Protein AF-A0A4S4DBT0-F1 (afdb_monomer)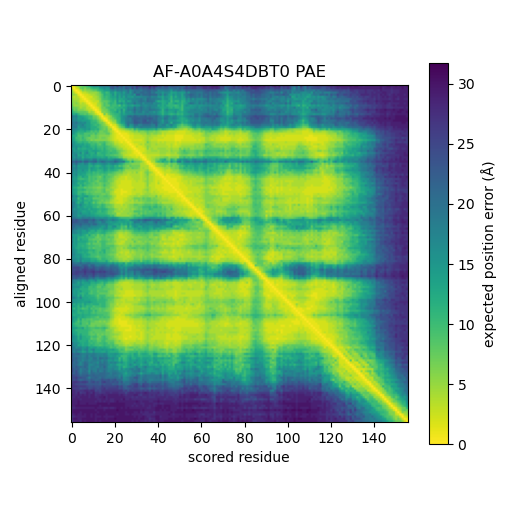

Secondary structure (DSSP, 8-state):
--HHHHHHHHHHS-HHHHTT--EEEEEEPHHHHHHSS-SS--HHHHHHTEESS---HHIIIIISPTT-EE-BSSTT--EEB---TT-TT--EETTEEEEEEEEEE-SSEEEEEESSPPPTTHHHHHHHHHHHHHHHHHHHHHHHHHTTTTSSSS--

Foldseek 3Di:
DCPVVVVVCCVLDPPVLQPPFAKEAEDEDPVQCVPDPCVPDPSLLRQQRMFRHDDAQCCQLPVDDQQDWTDTSNPPQTKGWNADNPDPQGTDILNWGFDATQPDDPPRYGYTYIHYTHDSCSVVVVVVVVVVVVVVVVVVVVVVVVVVVPPPPPDD

Organism: Camellia sinensis var. sinensis (NCBI:txid542762)

Sequence (156 aa):
MSLILEQTLHTLIPFEVTHNTTITIFCTLDKGFLSSKFPHPPFTILRYHIVLLKLDGEALHSSLLYESKVDTLLPHHPLVITTTPYHSDGASIDGVKVTDCEIYNDGCVIVHGVEDFFDPAFQAFLYLWYDYSVTKNESKSRIGKDSIQSWVGYLG

Solvent-accessible surface area (backbone atoms only — not comparable to full-atom values): 9057 Å² total; per-residue (Å²): 144,56,69,64,60,57,61,47,45,59,74,75,40,66,62,85,54,66,81,82,44,28,32,22,36,53,44,55,39,74,64,18,45,74,71,41,98,46,69,73,70,53,70,66,52,60,32,52,35,27,29,71,44,80,60,50,57,64,37,60,71,72,65,63,56,66,68,38,74,41,60,26,70,30,83,98,44,58,47,38,30,53,35,52,98,83,53,92,84,56,39,25,45,65,82,34,45,48,75,38,71,58,79,38,70,78,84,47,49,29,30,30,32,21,55,42,80,74,57,89,60,49,63,59,52,52,53,52,48,50,54,51,50,50,56,52,50,52,54,50,52,51,58,61,54,61,65,64,70,75,72,80,82,83,87,129

InterPro domains:
  IPR000782 FAS1 domain [SM00554] (24-121)
  IPR052806 Fasciclin-like AGP [PTHR33985] (7-124)

Structure (mmCIF, N/CA/C/O backbone):
data_AF-A0A4S4DBT0-F1
#
_entry.id   AF-A0A4S4DBT0-F1
#
loop_
_atom_site.group_PDB
_atom_site.id
_atom_site.type_symbol
_atom_site.label_atom_id
_atom_site.label_alt_id
_atom_site.label_comp_id
_atom_site.label_asym_id
_atom_site.label_entity_id
_atom_site.label_seq_id
_atom_site.pdbx_PDB_ins_code
_atom_site.Cartn_x
_atom_site.Cartn_y
_atom_site.Cartn_z
_atom_site.occupancy
_atom_site.B_iso_or_equiv
_atom_site.auth_seq_id
_atom_site.auth_comp_id
_atom_site.auth_asym_id
_atom_site.auth_atom_id
_atom_site.pdbx_PDB_model_num
ATOM 1 N N . MET A 1 1 ? -19.987 -5.516 -10.791 1.00 44.62 1 MET A N 1
ATOM 2 C CA . MET A 1 1 ? -18.907 -6.528 -10.810 1.00 44.62 1 MET A CA 1
ATOM 3 C C . MET A 1 1 ? -18.123 -6.494 -9.486 1.00 44.62 1 MET A C 1
ATOM 5 O O . MET A 1 1 ? -16.908 -6.411 -9.524 1.00 44.62 1 MET A O 1
ATOM 9 N N . SER A 1 2 ? -18.787 -6.552 -8.317 1.00 56.53 2 SER A N 1
ATOM 10 C CA . SER A 1 2 ? -18.124 -6.425 -6.995 1.00 56.53 2 SER A CA 1
ATOM 11 C C . SER A 1 2 ? -18.191 -7.680 -6.111 1.00 56.53 2 SER A C 1
ATOM 13 O O . SER A 1 2 ? -17.467 -7.768 -5.129 1.00 56.53 2 SER A O 1
ATOM 15 N N . LEU A 1 3 ? -18.984 -8.694 -6.481 1.00 54.84 3 LEU A N 1
ATOM 16 C CA . LEU A 1 3 ? -19.203 -9.885 -5.643 1.00 54.84 3 LEU A CA 1
ATOM 17 C C . LEU A 1 3 ? -17.927 -10.706 -5.390 1.00 54.84 3 LEU A C 1
ATOM 19 O O . LEU A 1 3 ? -17.795 -11.322 -4.339 1.00 54.84 3 LEU A O 1
ATOM 23 N N . ILE A 1 4 ? -16.976 -10.698 -6.332 1.00 64.44 4 ILE A N 1
ATOM 24 C CA . ILE A 1 4 ? -15.700 -11.409 -6.169 1.00 64.44 4 ILE A CA 1
ATOM 25 C C . IL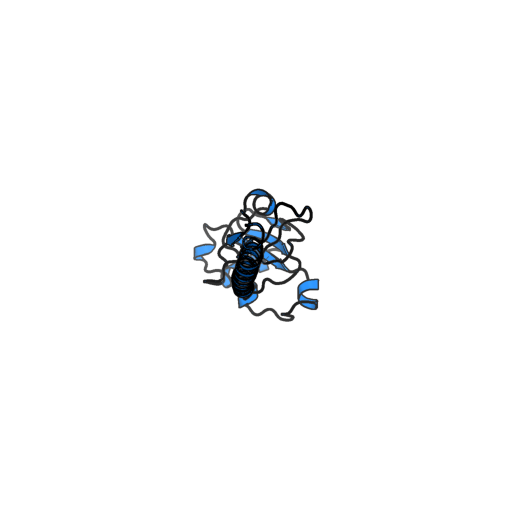E A 1 4 ? -14.820 -10.694 -5.137 1.00 64.44 4 ILE A C 1
ATOM 27 O O . ILE A 1 4 ? -14.241 -11.362 -4.288 1.00 64.44 4 ILE A O 1
ATOM 31 N N . LEU A 1 5 ? -14.746 -9.359 -5.155 1.00 59.38 5 LEU A N 1
ATOM 32 C CA . LEU A 1 5 ? -13.927 -8.602 -4.202 1.00 59.38 5 LEU A CA 1
ATOM 33 C C . LEU A 1 5 ? -14.424 -8.815 -2.765 1.00 59.38 5 LEU A C 1
ATOM 35 O O . LEU A 1 5 ? -13.629 -9.172 -1.902 1.00 59.38 5 LEU A O 1
ATOM 39 N N . GLU A 1 6 ? -15.739 -8.707 -2.555 1.00 60.12 6 GLU A N 1
ATOM 40 C CA . GLU A 1 6 ? -16.415 -8.959 -1.273 1.00 60.12 6 GLU A CA 1
ATOM 41 C C . GLU A 1 6 ? -16.119 -10.360 -0.727 1.00 60.12 6 GLU A C 1
ATOM 43 O O . GLU A 1 6 ? -15.638 -10.540 0.393 1.00 60.12 6 GLU A O 1
ATOM 48 N N . GLN A 1 7 ? -16.345 -11.387 -1.549 1.00 60.84 7 GLN A N 1
ATOM 49 C CA . GLN A 1 7 ? -16.201 -12.772 -1.111 1.00 60.84 7 GLN A CA 1
ATOM 50 C C . GLN A 1 7 ? -14.736 -13.147 -0.839 1.00 60.84 7 GLN A C 1
ATOM 52 O O . GLN A 1 7 ? -14.443 -13.923 0.074 1.00 60.84 7 GLN A O 1
ATOM 57 N N . THR A 1 8 ? -13.806 -12.571 -1.603 1.00 61.97 8 THR A N 1
ATOM 58 C CA . THR A 1 8 ? -12.374 -12.806 -1.399 1.00 61.97 8 THR A CA 1
ATOM 59 C C . THR A 1 8 ? -11.879 -12.048 -0.168 1.00 61.97 8 THR A C 1
ATOM 61 O O . THR A 1 8 ? -11.167 -12.641 0.635 1.00 61.97 8 THR A O 1
ATOM 64 N N . LEU A 1 9 ? -12.320 -10.804 0.064 1.00 64.88 9 LEU A N 1
ATOM 65 C CA . LEU A 1 9 ? -11.959 -10.000 1.242 1.00 64.88 9 LEU A CA 1
ATOM 66 C C . LEU A 1 9 ? -12.201 -10.740 2.562 1.00 64.88 9 LEU A C 1
ATOM 68 O O . LEU A 1 9 ? -11.304 -10.777 3.400 1.00 64.88 9 LEU A O 1
ATOM 72 N N . HIS A 1 10 ? -13.344 -11.414 2.705 1.00 61.19 10 HIS A N 1
ATOM 73 C CA . HIS A 1 10 ? -13.655 -12.232 3.886 1.00 61.19 10 HIS A CA 1
ATOM 74 C C . HIS A 1 10 ? -12.690 -13.406 4.120 1.00 61.19 10 HIS A C 1
ATOM 76 O O . HIS A 1 10 ? -12.564 -13.895 5.240 1.00 61.19 10 HIS A O 1
ATOM 82 N N . THR A 1 11 ? -12.021 -13.880 3.069 1.00 61.03 11 THR A N 1
ATOM 83 C CA . THR A 1 11 ? -11.008 -14.945 3.156 1.00 61.03 11 THR A CA 1
ATOM 84 C C . THR A 1 11 ? -9.612 -14.365 3.414 1.00 61.03 11 THR A C 1
ATOM 86 O O . THR A 1 11 ? -8.754 -15.011 4.017 1.00 61.03 11 THR A O 1
ATOM 89 N N . LEU A 1 12 ? -9.374 -13.140 2.942 1.00 62.16 12 LEU A N 1
ATOM 90 C CA . LEU A 1 12 ? -8.106 -12.425 3.058 1.00 62.16 12 LEU A CA 1
ATOM 91 C C . LEU A 1 12 ? -7.904 -11.812 4.442 1.00 62.16 12 LEU A C 1
ATOM 93 O O . LEU A 1 12 ? -6.789 -11.843 4.968 1.00 62.16 12 LEU A O 1
ATOM 97 N N . ILE A 1 13 ? -8.983 -11.276 5.008 1.00 63.81 13 ILE A N 1
ATOM 98 C CA . ILE A 1 13 ? -9.012 -10.487 6.232 1.00 63.81 13 ILE A CA 1
ATOM 99 C C . ILE A 1 13 ? -9.864 -11.235 7.263 1.00 63.81 13 ILE A C 1
ATOM 101 O O . ILE A 1 13 ? -10.982 -11.639 6.940 1.00 63.81 13 ILE A O 1
ATOM 105 N N . PRO A 1 14 ? -9.381 -11.429 8.505 1.00 60.50 14 PRO A N 1
ATOM 106 C CA . PRO A 1 14 ? -10.203 -11.988 9.572 1.00 60.50 14 PRO A CA 1
ATOM 107 C C . PRO A 1 14 ? -11.498 -11.181 9.722 1.00 60.50 14 PRO A C 1
ATOM 109 O O . PRO A 1 14 ? -11.450 -9.959 9.844 1.00 60.50 14 PRO A O 1
ATOM 112 N N . PHE A 1 15 ? -12.642 -11.870 9.725 1.00 51.41 15 PHE A N 1
ATOM 113 C CA . PHE A 1 15 ? -13.989 -11.287 9.795 1.00 51.41 15 PHE A CA 1
ATOM 114 C C . PHE A 1 15 ? -14.099 -10.183 10.867 1.00 51.41 15 PHE A C 1
ATOM 116 O O . PHE A 1 15 ? -14.593 -9.105 10.560 1.00 51.41 15 PHE A O 1
ATOM 123 N N . GLU A 1 16 ? -13.496 -10.368 12.049 1.00 52.75 16 GLU A N 1
ATOM 124 C CA . GLU A 1 16 ? -13.463 -9.374 13.141 1.00 52.75 16 GLU A CA 1
ATOM 125 C C . GLU A 1 16 ? -12.972 -7.971 12.743 1.00 52.75 16 GLU A C 1
ATOM 127 O O . GLU A 1 16 ? -13.429 -6.985 13.316 1.00 52.75 16 GLU A O 1
ATOM 132 N N . VAL A 1 17 ? -12.082 -7.860 11.754 1.00 55.47 17 VAL A N 1
ATOM 133 C CA . VAL A 1 17 ? -11.547 -6.576 11.277 1.00 55.47 17 VAL A CA 1
ATOM 134 C C . VAL A 1 17 ? -12.550 -5.863 10.355 1.00 55.47 17 VAL A C 1
ATOM 136 O O . VAL A 1 17 ? -12.565 -4.643 10.267 1.00 55.47 17 VAL A O 1
ATOM 139 N N . THR A 1 18 ? -13.446 -6.595 9.691 1.00 54.28 18 THR A N 1
ATOM 140 C CA . THR A 1 18 ? -14.303 -6.046 8.621 1.00 54.28 18 THR A CA 1
ATOM 141 C C . THR A 1 18 ? -15.528 -5.264 9.106 1.00 54.28 18 THR A C 1
ATOM 143 O O . THR A 1 18 ? -16.120 -4.525 8.328 1.00 54.28 18 THR A O 1
ATOM 146 N N . HIS A 1 19 ? -15.931 -5.389 10.374 1.00 56.19 19 HIS A N 1
ATOM 147 C CA . HIS A 1 19 ? -17.197 -4.796 10.843 1.00 56.19 19 HIS A CA 1
ATOM 148 C C . HIS A 1 19 ? -17.080 -3.332 11.258 1.00 56.19 19 HIS A C 1
ATOM 150 O O . HIS A 1 19 ? -18.064 -2.597 11.192 1.00 56.19 19 HIS A O 1
ATOM 156 N N . ASN A 1 20 ? -15.887 -2.915 11.691 1.00 64.50 20 ASN A N 1
ATOM 157 C CA . ASN A 1 20 ? -15.678 -1.619 12.340 1.00 64.50 20 ASN A CA 1
ATOM 158 C C . ASN A 1 20 ? -14.449 -0.869 11.801 1.00 64.50 20 ASN A C 1
ATOM 160 O O . ASN A 1 20 ? -14.181 0.248 12.244 1.00 64.50 20 ASN A O 1
ATOM 164 N N . THR A 1 21 ? -13.674 -1.474 10.898 1.00 74.69 21 THR A N 1
ATOM 165 C CA . THR A 1 21 ? -12.409 -0.915 10.416 1.00 74.69 21 THR A CA 1
ATOM 166 C C . THR A 1 21 ? -12.500 -0.637 8.926 1.00 74.69 21 THR A C 1
ATOM 168 O O . THR A 1 21 ? -12.831 -1.517 8.136 1.00 74.69 21 THR A O 1
ATOM 171 N N . THR A 1 22 ? -12.189 0.599 8.541 1.00 83.25 22 THR A N 1
ATOM 172 C CA . THR A 1 22 ? -12.022 0.963 7.135 1.00 83.25 22 THR A CA 1
ATOM 173 C C . THR A 1 22 ? -10.702 0.403 6.625 1.00 83.25 22 THR A C 1
ATOM 175 O O . THR A 1 22 ? -9.659 0.577 7.260 1.00 83.25 22 THR A O 1
ATOM 178 N N . ILE A 1 23 ? -10.751 -0.249 5.471 1.00 87.19 23 ILE A N 1
ATOM 179 C CA . ILE A 1 23 ? -9.599 -0.873 4.834 1.00 87.19 23 ILE A CA 1
ATOM 180 C C . ILE A 1 23 ? -9.220 -0.060 3.603 1.00 87.19 23 ILE A C 1
ATOM 182 O O . ILE A 1 23 ? -10.074 0.301 2.796 1.00 87.19 23 ILE A O 1
ATOM 186 N N . THR A 1 24 ? -7.926 0.180 3.436 1.00 89.56 24 THR A N 1
ATOM 187 C CA . THR A 1 24 ? -7.362 0.764 2.223 1.00 89.56 24 THR A CA 1
ATOM 188 C C . THR A 1 24 ? -6.533 -0.285 1.490 1.00 89.56 24 THR A C 1
ATOM 190 O O . THR A 1 24 ? -5.670 -0.927 2.085 1.00 89.56 24 THR A O 1
ATOM 193 N N . ILE A 1 25 ? -6.78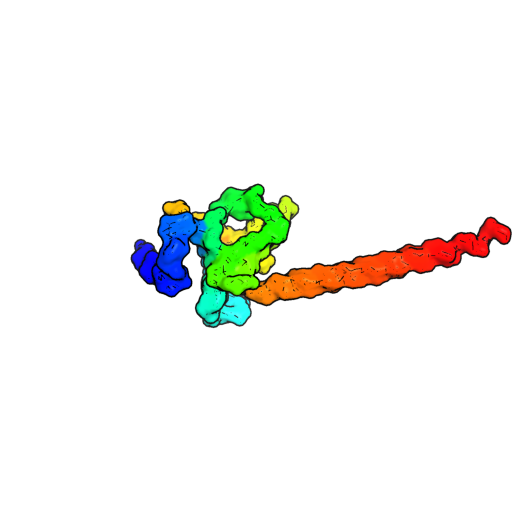2 -0.463 0.197 1.00 91.38 25 ILE A N 1
ATOM 194 C CA . ILE A 1 25 ? -6.087 -1.411 -0.672 1.00 91.38 25 ILE A CA 1
ATOM 195 C C . ILE A 1 25 ? -5.287 -0.627 -1.708 1.00 91.38 25 ILE A C 1
ATOM 197 O O . ILE A 1 25 ? -5.836 0.200 -2.435 1.00 91.38 25 ILE A O 1
ATOM 201 N N . PHE A 1 26 ? -3.995 -0.918 -1.809 1.00 90.88 26 PHE A N 1
ATOM 202 C CA . PHE A 1 26 ? -3.131 -0.365 -2.846 1.00 90.88 26 PHE A CA 1
ATOM 203 C C . PHE A 1 26 ? -2.986 -1.365 -3.991 1.00 90.88 26 PHE A C 1
ATOM 205 O O . PHE A 1 26 ? -2.277 -2.364 -3.882 1.00 90.88 26 PHE A O 1
ATOM 212 N N . CYS A 1 27 ? -3.671 -1.101 -5.095 1.00 90.44 27 CYS A N 1
ATOM 213 C CA . CYS A 1 27 ? -3.660 -1.936 -6.284 1.00 90.44 27 CYS A CA 1
ATOM 214 C C . CYS A 1 27 ? -2.523 -1.537 -7.216 1.00 90.44 27 CYS A C 1
ATOM 216 O O . CYS A 1 27 ? -2.468 -0.415 -7.717 1.00 90.44 27 CYS A O 1
ATOM 218 N N . THR A 1 28 ? -1.633 -2.482 -7.484 1.00 88.81 28 THR A N 1
ATOM 219 C CA . THR A 1 28 ? -0.558 -2.298 -8.452 1.00 88.81 28 THR A CA 1
ATOM 220 C C . THR A 1 28 ? -1.114 -2.229 -9.869 1.00 88.81 28 THR A C 1
ATOM 222 O O . THR A 1 28 ? -1.975 -3.029 -10.237 1.00 88.81 28 THR A O 1
ATOM 225 N N . LEU A 1 29 ? -0.601 -1.311 -10.688 1.00 85.81 29 LEU A N 1
ATOM 226 C CA . LEU A 1 29 ? -0.907 -1.285 -12.118 1.00 85.81 29 LEU A CA 1
ATOM 227 C C . LEU A 1 29 ? -0.401 -2.556 -12.816 1.00 85.81 29 LEU A C 1
ATOM 229 O O . LEU A 1 29 ? 0.639 -3.103 -12.450 1.00 85.81 29 LEU A O 1
ATOM 233 N N . ASP A 1 30 ? -1.070 -2.966 -13.896 1.00 81.75 30 ASP A N 1
ATOM 234 C CA . ASP A 1 30 ? -0.704 -4.155 -14.684 1.00 81.75 30 ASP A CA 1
ATOM 235 C C . ASP A 1 30 ? 0.764 -4.135 -15.139 1.00 81.75 30 ASP A C 1
ATOM 237 O O . ASP A 1 30 ? 1.437 -5.166 -15.156 1.00 81.75 30 ASP A O 1
ATOM 241 N N . LYS A 1 31 ? 1.298 -2.943 -15.447 1.00 80.75 31 LYS A N 1
ATOM 242 C CA . LYS A 1 31 ? 2.718 -2.763 -15.784 1.00 80.75 31 LYS A CA 1
ATOM 243 C C . LYS A 1 31 ? 3.651 -3.222 -14.658 1.00 80.75 31 LYS A C 1
ATOM 245 O O . LYS A 1 31 ? 4.682 -3.809 -14.960 1.00 80.75 31 LYS A O 1
ATOM 250 N N . GLY A 1 32 ? 3.264 -3.034 -13.396 1.00 74.62 32 GLY A N 1
ATOM 251 C CA . GLY A 1 32 ? 4.014 -3.492 -12.230 1.00 74.62 32 GLY A CA 1
ATOM 252 C C . GLY A 1 32 ? 4.105 -5.015 -12.186 1.00 74.62 32 GLY A C 1
ATOM 253 O O . GLY A 1 32 ? 5.164 -5.562 -11.922 1.00 74.62 32 GLY A O 1
ATOM 254 N N . PHE A 1 33 ? 3.072 -5.757 -12.583 1.00 79.88 33 PHE A N 1
ATOM 255 C CA . PHE A 1 33 ? 3.191 -7.220 -12.697 1.00 79.88 33 PHE A CA 1
ATOM 256 C C . PHE A 1 33 ? 4.200 -7.656 -13.772 1.00 79.88 33 PHE A C 1
ATOM 258 O O . PHE A 1 33 ? 4.814 -8.714 -13.646 1.00 79.88 33 PHE A O 1
ATOM 265 N N . LEU A 1 34 ? 4.400 -6.839 -14.810 1.00 77.81 34 LEU A N 1
ATOM 266 C CA . LEU A 1 34 ? 5.322 -7.125 -15.912 1.00 77.81 34 LEU A CA 1
ATOM 267 C C . LEU A 1 34 ? 6.764 -6.683 -15.627 1.00 77.81 34 LEU A C 1
ATOM 269 O O . LEU A 1 34 ? 7.699 -7.328 -16.101 1.00 77.81 34 LEU A O 1
ATOM 273 N N . SER A 1 35 ? 6.952 -5.584 -14.892 1.00 68.69 35 SER A N 1
ATOM 274 C CA . SER A 1 35 ? 8.267 -5.000 -14.602 1.00 68.69 35 SER A CA 1
ATOM 275 C C . SER A 1 35 ? 8.781 -5.281 -13.193 1.00 68.69 35 SER A C 1
ATOM 277 O O . SER A 1 35 ? 9.953 -5.018 -12.923 1.00 68.69 35 SER A O 1
ATOM 279 N N . SER A 1 36 ? 7.932 -5.773 -12.288 1.00 65.88 36 SER A N 1
ATOM 280 C CA . SER A 1 36 ? 8.311 -5.911 -10.886 1.00 65.88 36 SER A CA 1
ATOM 281 C C . SER A 1 36 ? 9.256 -7.074 -10.640 1.00 65.88 36 SER A C 1
ATOM 283 O O . SER A 1 36 ? 9.352 -8.067 -11.365 1.00 65.88 36 SER A O 1
ATOM 285 N N . LYS A 1 37 ? 9.880 -6.969 -9.474 1.00 68.50 37 LYS A N 1
ATOM 286 C CA . LYS A 1 37 ? 10.617 -8.027 -8.792 1.00 68.50 37 LYS A CA 1
ATOM 287 C C . LYS A 1 37 ? 9.760 -9.279 -8.521 1.00 68.50 37 LYS A C 1
ATOM 289 O O . LYS A 1 37 ? 10.327 -10.337 -8.249 1.00 68.50 37 LYS A O 1
ATOM 294 N N . PHE A 1 38 ? 8.425 -9.178 -8.597 1.00 70.00 38 PHE A N 1
ATOM 295 C CA . PHE A 1 38 ? 7.471 -10.240 -8.269 1.00 70.00 38 PHE A CA 1
ATOM 296 C C . PHE A 1 38 ? 6.459 -10.495 -9.409 1.00 70.00 38 PHE A C 1
ATOM 298 O O . PHE A 1 38 ? 5.289 -10.140 -9.281 1.00 70.00 38 PHE A O 1
ATOM 305 N N . PRO A 1 39 ? 6.851 -11.198 -10.492 1.00 70.44 39 PRO A N 1
ATOM 306 C CA . PRO A 1 39 ? 5.940 -11.540 -11.596 1.00 70.44 39 PRO A CA 1
ATOM 307 C C . PRO A 1 39 ? 4.707 -12.340 -11.143 1.00 70.44 39 PRO A C 1
ATOM 309 O O . PRO A 1 39 ? 3.634 -12.256 -11.732 1.00 70.44 39 PRO A O 1
ATOM 312 N N . HIS A 1 40 ? 4.870 -13.118 -10.069 1.00 77.81 40 HIS A N 1
ATOM 313 C CA . HIS A 1 40 ? 3.801 -13.832 -9.381 1.00 77.81 40 HIS A CA 1
ATOM 314 C C . HIS A 1 40 ? 3.866 -13.464 -7.894 1.00 77.81 40 HIS A C 1
ATOM 316 O O . HIS A 1 40 ? 4.611 -14.109 -7.146 1.00 77.81 40 HIS A O 1
ATOM 322 N N . PRO A 1 41 ? 3.162 -12.406 -7.454 1.00 77.25 41 PRO A N 1
ATOM 323 C CA . PRO A 1 41 ? 3.267 -11.942 -6.081 1.00 77.25 41 PRO A CA 1
ATOM 324 C C . PRO A 1 41 ? 2.742 -13.025 -5.131 1.00 77.25 41 PRO A C 1
ATOM 326 O O . PRO A 1 41 ? 1.605 -13.486 -5.283 1.00 77.25 41 PRO A O 1
ATOM 329 N N . PRO A 1 42 ? 3.546 -13.467 -4.147 1.00 83.44 42 PRO A N 1
ATOM 330 C CA . PRO A 1 42 ? 3.055 -14.375 -3.134 1.00 83.44 42 PRO A CA 1
ATOM 331 C C . PRO A 1 42 ? 2.014 -13.659 -2.279 1.00 83.44 42 PRO A C 1
ATOM 333 O O . PRO A 1 42 ? 1.959 -12.432 -2.182 1.00 83.44 42 PRO A O 1
ATOM 336 N N . PHE A 1 43 ? 1.214 -14.457 -1.587 1.00 82.50 43 PHE A N 1
ATOM 337 C CA . PHE A 1 43 ? 0.113 -13.953 -0.785 1.00 82.50 43 PHE A CA 1
ATOM 338 C C . PHE A 1 43 ? 0.525 -12.934 0.295 1.00 82.50 43 PHE A C 1
ATOM 340 O O . PHE A 1 43 ? -0.236 -12.035 0.644 1.00 82.50 43 PHE A O 1
ATOM 347 N N . THR A 1 44 ? 1.753 -13.044 0.797 1.00 84.12 44 THR A N 1
ATOM 348 C CA . THR A 1 44 ? 2.345 -12.113 1.763 1.00 84.12 44 THR A CA 1
ATOM 349 C C . THR A 1 44 ? 2.503 -10.699 1.214 1.00 84.12 44 THR A C 1
ATOM 351 O O . THR A 1 44 ? 2.238 -9.750 1.944 1.00 84.12 44 THR A O 1
ATOM 354 N N . ILE A 1 45 ? 2.873 -10.553 -0.063 1.00 85.88 45 ILE A N 1
ATOM 355 C CA . ILE A 1 45 ? 2.975 -9.245 -0.721 1.00 85.88 45 ILE A CA 1
ATOM 356 C C . ILE A 1 45 ? 1.581 -8.636 -0.862 1.00 85.88 45 ILE A C 1
ATOM 358 O O . ILE A 1 45 ? 1.382 -7.484 -0.504 1.00 85.88 45 ILE A O 1
ATOM 362 N N . LEU A 1 46 ? 0.576 -9.423 -1.256 1.00 86.19 46 LEU A N 1
ATOM 363 C CA . LEU A 1 46 ? -0.802 -8.926 -1.343 1.00 86.19 46 LEU A CA 1
ATOM 364 C C . LEU A 1 46 ? -1.334 -8.431 0.010 1.00 86.19 46 LEU A C 1
ATOM 366 O O . LEU A 1 46 ? -1.989 -7.398 0.067 1.00 86.19 46 LEU A O 1
ATOM 370 N N . ARG A 1 47 ? -1.014 -9.121 1.113 1.00 86.88 47 ARG A N 1
ATOM 371 C CA . ARG A 1 47 ? -1.363 -8.654 2.467 1.00 86.88 47 ARG A CA 1
ATOM 372 C C . ARG A 1 47 ? -0.656 -7.354 2.844 1.00 86.88 47 ARG A C 1
ATOM 374 O O . ARG A 1 47 ? -1.241 -6.537 3.543 1.00 86.88 47 ARG A O 1
ATOM 381 N N . TYR A 1 48 ? 0.571 -7.155 2.375 1.00 88.25 48 TYR A N 1
ATOM 382 C CA . TYR A 1 48 ? 1.330 -5.932 2.630 1.00 88.25 48 TYR A CA 1
ATOM 383 C C . TYR A 1 48 ? 0.734 -4.704 1.922 1.00 88.25 48 TYR A C 1
ATOM 385 O O . TYR A 1 48 ? 0.851 -3.589 2.409 1.00 88.25 48 TYR A O 1
ATOM 393 N N . HIS A 1 49 ? 0.012 -4.913 0.821 1.00 89.25 49 HIS A N 1
ATOM 394 C CA . HIS A 1 49 ? -0.725 -3.864 0.112 1.00 89.25 49 HIS A CA 1
ATOM 395 C C . HIS A 1 49 ? -2.059 -3.472 0.769 1.00 89.25 49 HIS A C 1
ATOM 397 O O . HIS A 1 49 ? -2.733 -2.558 0.289 1.00 89.25 49 HIS A O 1
ATOM 403 N N . ILE A 1 50 ? -2.465 -4.159 1.840 1.00 89.00 50 ILE A N 1
ATOM 404 C CA . ILE A 1 50 ? -3.725 -3.912 2.542 1.00 89.00 50 ILE A CA 1
ATOM 405 C C . ILE A 1 50 ? -3.427 -3.223 3.869 1.00 89.00 50 ILE A C 1
ATOM 407 O O . ILE A 1 50 ? -2.715 -3.755 4.720 1.00 89.00 50 ILE A O 1
ATOM 411 N N . VAL A 1 51 ? -4.030 -2.058 4.056 1.00 88.19 51 VAL A N 1
ATOM 412 C CA . VAL A 1 51 ? -3.878 -1.189 5.218 1.00 88.19 51 VAL A CA 1
ATOM 413 C C . VAL A 1 51 ? -5.183 -1.118 5.997 1.00 88.19 51 VAL A C 1
ATOM 415 O O . VAL A 1 51 ? -6.251 -0.922 5.424 1.00 88.19 51 VAL A O 1
ATOM 418 N N . LEU A 1 52 ? -5.096 -1.232 7.322 1.00 83.88 52 LEU A N 1
ATOM 419 C CA . LEU A 1 52 ? -6.250 -1.194 8.232 1.00 83.88 52 LEU A CA 1
ATOM 420 C C . LEU A 1 52 ? -6.527 0.222 8.757 1.00 83.88 52 LEU A C 1
ATOM 422 O O . LEU A 1 52 ? -6.796 0.432 9.938 1.00 83.88 52 LEU A O 1
ATOM 426 N N . LEU A 1 53 ? -6.407 1.207 7.872 1.00 83.44 53 LEU A N 1
ATOM 427 C CA . LEU A 1 53 ? -6.607 2.619 8.161 1.00 83.44 53 LEU A CA 1
ATOM 428 C C . LEU A 1 53 ? -7.381 3.254 7.010 1.00 83.44 53 LEU A C 1
ATOM 430 O O . LEU A 1 53 ? -7.131 2.947 5.842 1.00 83.44 53 LEU A O 1
ATOM 434 N N . LYS A 1 54 ? -8.282 4.182 7.339 1.00 85.50 54 LYS A N 1
ATOM 435 C CA . LYS A 1 54 ? -8.926 5.035 6.345 1.00 85.50 54 LYS A CA 1
ATOM 436 C C . LYS A 1 54 ? -7.899 6.018 5.783 1.00 85.50 54 LYS A C 1
ATOM 438 O O . LYS A 1 54 ? -7.509 6.959 6.469 1.00 85.50 54 LYS A O 1
ATOM 443 N N . LEU A 1 55 ? -7.494 5.796 4.540 1.00 82.56 55 LEU A N 1
ATOM 444 C CA . LEU A 1 55 ? -6.668 6.718 3.775 1.00 82.56 55 LEU A CA 1
ATOM 445 C C . LEU A 1 55 ? -7.486 7.158 2.568 1.00 82.56 55 LEU A C 1
ATOM 447 O O . LEU A 1 55 ? -7.550 6.442 1.578 1.00 82.56 55 LEU A O 1
ATOM 451 N N . ASP A 1 56 ? -8.159 8.298 2.669 1.00 82.56 56 ASP A N 1
ATOM 452 C CA . ASP A 1 56 ? -8.735 8.973 1.504 1.00 82.56 56 ASP A CA 1
ATOM 453 C C . ASP A 1 56 ? -7.655 9.796 0.779 1.00 82.56 56 ASP A C 1
ATOM 455 O O . ASP A 1 56 ? -6.522 9.938 1.253 1.00 82.56 56 ASP A O 1
ATOM 459 N N . GLY A 1 57 ? -7.970 10.294 -0.415 1.00 77.38 57 GLY A N 1
ATOM 460 C CA . GLY A 1 57 ? -7.044 11.086 -1.219 1.00 77.38 57 GLY A CA 1
ATOM 461 C C . GLY A 1 57 ? -6.566 12.323 -0.460 1.00 77.38 57 GLY A C 1
ATOM 462 O O . GLY A 1 57 ? -5.373 12.624 -0.453 1.00 77.38 57 GLY A O 1
ATOM 463 N N . GLU A 1 58 ? -7.462 12.999 0.263 1.00 77.62 58 GLU A N 1
ATOM 464 C CA . GLU A 1 58 ? -7.084 14.127 1.119 1.00 77.62 58 GLU A CA 1
ATOM 465 C C . GLU A 1 58 ? -6.117 13.709 2.235 1.00 77.62 58 GLU A C 1
ATOM 467 O O . GLU A 1 58 ? -5.118 14.401 2.457 1.00 77.62 58 GLU A O 1
ATOM 472 N N . ALA A 1 59 ? -6.340 12.565 2.896 1.00 76.88 59 ALA A N 1
ATOM 473 C CA . ALA A 1 59 ? -5.426 12.050 3.910 1.00 76.88 59 ALA A CA 1
ATOM 474 C C . ALA A 1 59 ? -4.044 11.718 3.339 1.00 76.88 59 ALA A C 1
ATOM 476 O O . ALA A 1 59 ? -3.039 12.096 3.948 1.00 76.88 59 ALA A O 1
ATOM 477 N N . LEU A 1 60 ? -3.987 11.082 2.164 1.00 74.88 60 LEU A N 1
ATOM 478 C CA . LEU A 1 60 ? -2.735 10.767 1.467 1.00 74.88 60 LEU A CA 1
ATOM 479 C C . LEU A 1 60 ? -1.930 12.021 1.111 1.00 74.88 60 LEU A C 1
ATOM 481 O O . LEU A 1 60 ? -0.704 12.004 1.195 1.00 74.88 60 LEU A O 1
ATOM 485 N N . HIS A 1 61 ? -2.608 13.101 0.721 1.00 70.19 61 HIS A N 1
ATOM 486 C CA . HIS A 1 61 ? -1.949 14.330 0.283 1.00 70.19 61 HIS A CA 1
ATOM 487 C C . HIS A 1 61 ? -1.635 15.311 1.416 1.00 70.19 61 HIS A C 1
ATOM 489 O O . HIS A 1 61 ? -0.640 16.029 1.331 1.00 70.19 61 HIS A O 1
ATOM 495 N N . SER A 1 62 ? -2.478 15.381 2.449 1.00 64.69 62 SER A N 1
ATOM 496 C CA . SER A 1 62 ? -2.462 16.498 3.407 1.00 64.69 62 SER A CA 1
ATOM 497 C C . SER A 1 62 ? -2.370 16.078 4.870 1.00 64.69 62 SER A C 1
ATOM 499 O O . SER A 1 62 ? -1.992 16.899 5.703 1.00 64.69 62 SER A O 1
ATOM 501 N N . SER A 1 63 ? -2.740 14.840 5.214 1.00 58.12 63 SER A N 1
ATOM 502 C CA . SER A 1 63 ? -2.919 14.447 6.618 1.00 58.12 63 SER A CA 1
ATOM 503 C C . SER A 1 63 ? -1.806 13.551 7.157 1.00 58.12 63 SER A C 1
ATOM 505 O O . SER A 1 63 ? -1.554 13.561 8.363 1.00 58.12 63 SER A O 1
ATOM 507 N N . LEU A 1 64 ? -1.091 12.810 6.302 1.00 63.47 64 LEU A N 1
ATOM 508 C CA . LEU A 1 64 ? 0.007 11.970 6.774 1.00 63.47 64 LEU A CA 1
ATOM 509 C C . LEU A 1 64 ? 1.333 12.728 6.811 1.00 63.47 64 LEU A C 1
ATOM 511 O O . LEU A 1 64 ? 1.846 13.214 5.806 1.00 63.47 64 LEU A O 1
ATOM 515 N N . LEU A 1 65 ? 1.901 12.785 8.016 1.00 64.50 65 LEU A N 1
ATOM 516 C CA . LEU A 1 65 ? 3.260 13.251 8.246 1.00 64.50 65 LEU A CA 1
ATOM 517 C C . LEU A 1 65 ? 4.242 12.364 7.469 1.00 64.50 65 LEU A C 1
ATOM 519 O O . LEU A 1 65 ? 4.125 11.136 7.467 1.00 64.50 65 LEU A O 1
ATOM 523 N N . TYR A 1 66 ? 5.227 12.997 6.837 1.00 68.25 66 TYR A N 1
ATOM 524 C CA . TYR A 1 66 ? 6.380 12.314 6.254 1.00 68.25 66 TYR A CA 1
ATOM 525 C C . TYR A 1 66 ? 7.014 11.370 7.294 1.00 68.25 66 TYR A C 1
ATOM 527 O O . TYR A 1 66 ? 7.157 11.747 8.457 1.00 68.25 66 TYR A O 1
ATOM 535 N N . GLU A 1 67 ? 7.345 10.143 6.879 1.00 68.38 67 GLU A N 1
ATOM 536 C CA . GLU A 1 67 ? 7.830 9.025 7.712 1.00 68.38 67 GLU A CA 1
ATOM 537 C C . GLU A 1 67 ? 6.816 8.435 8.709 1.00 68.38 67 GLU A C 1
ATOM 539 O O . GLU A 1 67 ? 7.178 7.609 9.555 1.00 68.38 67 GLU A O 1
ATOM 544 N N . SER A 1 68 ? 5.530 8.783 8.595 1.00 77.38 68 SER A N 1
ATOM 545 C CA . SER A 1 68 ? 4.483 8.101 9.358 1.00 77.38 68 SER A CA 1
ATOM 546 C C . SER A 1 68 ? 4.412 6.617 8.990 1.00 77.38 68 SER A C 1
ATOM 548 O O . SER A 1 68 ? 4.558 6.242 7.824 1.00 77.38 68 SER A O 1
ATOM 550 N N . LYS A 1 69 ? 4.182 5.772 9.998 1.00 82.31 69 LYS A N 1
ATOM 551 C CA . LYS A 1 69 ? 4.047 4.321 9.852 1.00 82.31 69 LYS A CA 1
ATOM 552 C C . LYS A 1 69 ? 2.579 3.944 9.896 1.00 82.31 69 LYS A C 1
ATOM 554 O O . LYS A 1 69 ? 1.871 4.346 10.817 1.00 82.31 69 LYS A O 1
ATOM 559 N N . VAL A 1 70 ? 2.150 3.151 8.925 1.00 82.38 70 VAL A N 1
ATOM 560 C CA . VAL A 1 70 ? 0.779 2.665 8.832 1.00 82.38 70 VAL A CA 1
ATOM 561 C C . VAL A 1 70 ? 0.779 1.148 8.880 1.00 82.38 70 VAL A C 1
ATOM 563 O O . VAL A 1 70 ? 1.456 0.492 8.088 1.00 82.38 70 VAL A O 1
ATOM 566 N N . ASP A 1 71 ? 0.024 0.594 9.822 1.00 83.94 71 ASP A N 1
ATOM 567 C CA . ASP A 1 71 ? -0.062 -0.849 9.995 1.00 83.94 71 ASP A CA 1
ATOM 568 C C . ASP A 1 71 ? -0.773 -1.504 8.807 1.00 83.94 71 ASP A C 1
ATOM 570 O O . ASP A 1 71 ? -1.819 -1.049 8.328 1.00 83.94 71 ASP A O 1
ATOM 574 N N . THR A 1 72 ? -0.182 -2.599 8.337 1.00 85.69 72 THR A N 1
ATOM 575 C CA . THR A 1 72 ? -0.728 -3.407 7.247 1.00 85.69 72 THR A CA 1
ATOM 576 C C . THR A 1 72 ? -1.323 -4.697 7.788 1.00 85.69 72 THR A C 1
ATOM 578 O O . THR A 1 72 ? -1.157 -5.059 8.955 1.00 85.69 72 THR A O 1
ATOM 581 N N . LEU A 1 73 ? -1.991 -5.444 6.916 1.00 82.94 73 LEU A N 1
ATOM 582 C CA . LEU A 1 73 ? -2.467 -6.787 7.222 1.00 82.94 73 LEU A CA 1
ATOM 583 C C . LEU A 1 73 ? -1.317 -7.804 7.383 1.00 82.94 73 LEU A C 1
ATOM 585 O O . LEU A 1 73 ? -1.549 -8.941 7.800 1.00 82.94 73 LEU A O 1
ATOM 589 N N . LEU A 1 74 ? -0.078 -7.426 7.048 1.00 81.38 74 LEU A N 1
ATOM 590 C CA . LEU A 1 74 ? 1.118 -8.210 7.319 1.00 81.38 74 LEU A CA 1
ATOM 591 C C . LEU A 1 74 ? 1.703 -7.799 8.691 1.00 81.38 74 LEU A C 1
ATOM 593 O O . LEU A 1 74 ? 2.255 -6.705 8.824 1.00 81.38 74 LEU A O 1
ATOM 597 N N . PRO A 1 75 ? 1.626 -8.661 9.727 1.00 77.75 75 PRO A N 1
ATOM 598 C CA . PRO A 1 75 ? 2.055 -8.293 11.075 1.00 77.75 75 PRO A CA 1
ATOM 599 C C . PRO A 1 75 ? 3.530 -7.889 11.126 1.00 77.75 75 PRO A C 1
ATOM 601 O O . PRO A 1 75 ? 4.369 -8.579 10.553 1.00 77.75 75 PRO A O 1
ATOM 604 N N . HIS A 1 76 ? 3.848 -6.834 11.882 1.00 79.38 76 HIS A N 1
ATOM 605 C CA . HIS A 1 76 ? 5.207 -6.289 12.068 1.00 79.38 76 HIS A CA 1
ATOM 606 C C . HIS A 1 76 ? 5.854 -5.680 10.817 1.00 79.38 76 HIS A C 1
ATOM 608 O O . HIS A 1 76 ? 7.033 -5.333 10.851 1.00 79.38 76 HIS A O 1
ATOM 614 N N . HIS A 1 77 ? 5.087 -5.503 9.744 1.00 82.44 77 HIS A N 1
ATOM 615 C CA . HIS A 1 77 ? 5.531 -4.829 8.535 1.00 82.44 77 HIS A CA 1
ATOM 616 C C . HIS A 1 77 ? 4.602 -3.637 8.272 1.00 82.4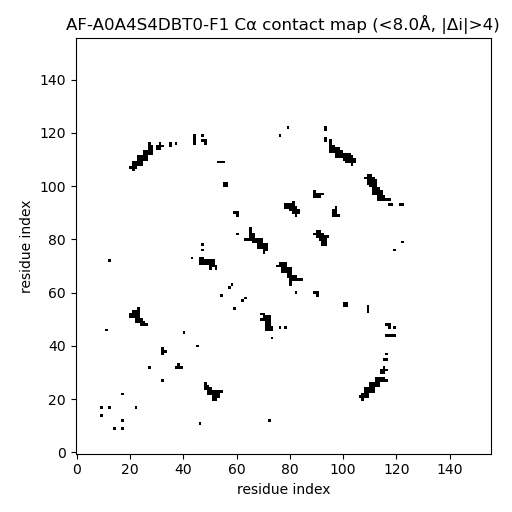4 77 HIS A C 1
ATOM 618 O O . HIS A 1 77 ? 3.608 -3.781 7.560 1.00 82.44 77 HIS A O 1
ATOM 624 N N . PRO A 1 78 ? 4.861 -2.467 8.883 1.00 84.69 78 PRO A N 1
ATOM 625 C CA . PRO A 1 78 ? 4.142 -1.248 8.542 1.00 84.69 78 PRO A CA 1
ATOM 626 C C . PRO A 1 78 ? 4.639 -0.679 7.203 1.00 84.69 78 PRO A C 1
ATOM 628 O O . PRO A 1 78 ? 5.813 -0.836 6.857 1.00 84.69 78 PRO A O 1
ATOM 631 N N . LEU A 1 79 ? 3.761 0.011 6.476 1.00 84.75 79 LEU A N 1
ATOM 632 C CA . LEU A 1 79 ? 4.141 0.872 5.352 1.00 84.75 79 LEU A CA 1
ATOM 633 C C . LEU A 1 79 ? 4.605 2.225 5.888 1.00 84.75 79 LEU A C 1
ATOM 635 O O . LEU A 1 79 ? 4.061 2.740 6.868 1.00 84.75 79 LEU A O 1
ATOM 639 N N . VAL A 1 80 ? 5.602 2.813 5.243 1.00 82.69 80 VAL A N 1
ATOM 640 C CA . VAL A 1 80 ? 6.158 4.120 5.575 1.00 82.69 80 VAL A CA 1
ATOM 641 C C . VAL A 1 80 ? 5.717 5.129 4.528 1.00 82.69 80 VAL A C 1
ATOM 643 O O . VAL A 1 80 ? 5.928 4.967 3.328 1.00 82.69 80 VAL A O 1
ATOM 646 N N . ILE A 1 81 ? 5.132 6.230 4.979 1.00 81.81 81 ILE A N 1
ATOM 647 C CA . ILE A 1 81 ? 4.790 7.327 4.082 1.00 81.81 81 ILE A CA 1
ATOM 648 C C . ILE A 1 81 ? 6.061 8.073 3.703 1.00 81.81 81 ILE A C 1
ATOM 650 O O . ILE A 1 81 ? 6.705 8.702 4.540 1.00 81.81 81 ILE A O 1
ATOM 654 N N . THR A 1 82 ? 6.408 8.037 2.422 1.00 74.81 82 THR A N 1
ATOM 655 C CA . THR A 1 82 ? 7.591 8.713 1.871 1.00 74.81 82 THR A CA 1
ATOM 656 C C . THR A 1 82 ? 7.234 9.986 1.113 1.00 74.81 82 THR A C 1
ATOM 658 O O . THR A 1 82 ? 8.076 10.545 0.408 1.00 74.81 82 THR A O 1
ATOM 661 N N . THR A 1 83 ? 5.988 10.449 1.241 1.00 71.94 83 THR A N 1
ATOM 662 C CA . THR A 1 83 ? 5.480 11.632 0.544 1.00 71.94 83 THR A CA 1
ATOM 663 C C . THR A 1 83 ? 6.277 12.853 0.977 1.00 71.94 83 THR A C 1
ATOM 665 O O . THR A 1 83 ? 6.166 13.317 2.111 1.00 71.94 83 THR A O 1
ATOM 668 N N . THR A 1 84 ? 7.112 13.372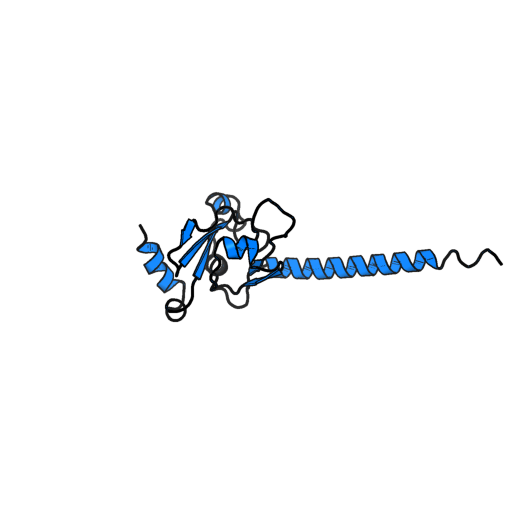 0.081 1.00 59.69 84 THR A N 1
ATOM 669 C CA . THR A 1 84 ? 7.910 14.559 0.380 1.00 59.69 84 THR A CA 1
ATOM 670 C C . THR A 1 84 ? 7.068 15.810 0.120 1.00 59.69 84 THR A C 1
ATOM 672 O O . THR A 1 84 ? 6.545 15.969 -0.983 1.00 59.69 84 THR A O 1
ATOM 675 N N . PRO A 1 85 ? 6.961 16.748 1.080 1.00 51.84 85 PRO A N 1
ATOM 676 C CA . PRO A 1 85 ? 6.129 17.951 0.940 1.00 51.84 85 PRO A CA 1
ATOM 677 C C . PRO A 1 85 ? 6.590 18.920 -0.168 1.00 51.84 85 PRO A C 1
ATOM 679 O O . PRO A 1 85 ? 5.916 19.908 -0.440 1.00 51.84 85 PRO A O 1
ATOM 682 N N . TYR A 1 86 ? 7.731 18.650 -0.811 1.00 47.06 86 TYR A N 1
ATOM 683 C CA . TYR A 1 86 ? 8.315 19.479 -1.869 1.00 47.06 86 TYR A CA 1
ATOM 684 C C . TYR A 1 86 ? 8.188 18.880 -3.276 1.00 47.06 86 TYR A C 1
ATOM 686 O O . TYR A 1 86 ? 8.527 19.559 -4.245 1.00 47.06 86 TYR A O 1
ATOM 694 N N . HIS A 1 87 ? 7.704 17.641 -3.417 1.00 51.84 87 HIS A N 1
ATOM 695 C CA . HIS A 1 87 ? 7.421 17.063 -4.728 1.00 51.84 87 HIS A CA 1
ATOM 696 C C . HIS A 1 87 ? 5.968 17.345 -5.117 1.00 51.84 87 HIS A C 1
ATOM 698 O O . HIS A 1 87 ? 5.033 16.785 -4.557 1.00 51.84 87 HIS A O 1
ATOM 704 N N . SER A 1 88 ? 5.783 18.175 -6.142 1.00 52.88 88 SER A N 1
ATOM 705 C CA . SER A 1 88 ? 4.484 18.455 -6.770 1.00 52.88 88 SER A CA 1
ATOM 706 C C . SER A 1 88 ? 3.876 17.254 -7.511 1.00 52.88 88 SER A C 1
ATOM 708 O O . SER A 1 88 ? 2.806 17.380 -8.095 1.00 52.88 88 SER A O 1
ATOM 710 N N . ASP A 1 89 ? 4.569 16.112 -7.529 1.00 58.72 89 ASP A N 1
ATOM 711 C CA . ASP A 1 89 ? 4.257 14.957 -8.375 1.00 58.72 89 ASP A CA 1
ATOM 712 C C . ASP A 1 89 ? 3.312 13.930 -7.735 1.00 58.72 89 ASP A C 1
ATOM 714 O O . ASP A 1 89 ? 2.989 12.940 -8.392 1.00 58.72 89 ASP A O 1
ATOM 718 N N . GLY A 1 90 ? 2.843 14.151 -6.503 1.00 66.81 90 GLY A N 1
ATOM 719 C CA . GLY A 1 90 ? 1.831 13.315 -5.846 1.00 66.81 90 GLY A CA 1
ATOM 720 C C . GLY A 1 90 ? 2.328 12.566 -4.607 1.00 66.81 90 GLY A C 1
ATOM 721 O O . GLY A 1 90 ? 3.470 12.725 -4.176 1.00 66.81 90 GLY A O 1
ATOM 722 N N . ALA A 1 91 ? 1.439 11.765 -4.014 1.00 79.56 91 ALA A N 1
ATOM 723 C CA . ALA A 1 91 ? 1.739 10.975 -2.823 1.00 79.56 91 ALA A CA 1
ATOM 724 C C . ALA A 1 91 ? 2.647 9.778 -3.159 1.00 79.56 91 ALA A C 1
ATOM 726 O O . ALA A 1 91 ? 2.515 9.145 -4.210 1.00 79.56 91 ALA A O 1
ATOM 727 N N . SER A 1 92 ? 3.565 9.454 -2.251 1.00 83.62 92 SER A N 1
ATOM 728 C CA . SER A 1 92 ? 4.391 8.249 -2.313 1.00 83.62 92 SER A CA 1
ATOM 729 C C . SER A 1 92 ? 4.414 7.513 -0.976 1.00 83.62 92 SER A C 1
ATOM 731 O O . SER A 1 92 ? 4.429 8.116 0.105 1.00 83.62 92 SER A O 1
ATOM 733 N N . ILE A 1 93 ? 4.409 6.189 -1.066 1.00 86.31 93 ILE A N 1
ATOM 734 C CA . ILE A 1 93 ? 4.387 5.256 0.059 1.00 86.31 93 ILE A CA 1
ATOM 735 C C . ILE A 1 93 ? 5.449 4.206 -0.228 1.00 86.31 93 ILE A C 1
ATOM 737 O O . ILE A 1 93 ? 5.492 3.667 -1.329 1.00 86.31 93 ILE A O 1
ATOM 741 N N . ASP A 1 94 ? 6.331 3.948 0.731 1.00 84.12 94 ASP A N 1
ATOM 742 C CA . ASP A 1 94 ? 7.455 3.023 0.577 1.00 84.12 94 ASP A CA 1
ATOM 743 C C . ASP A 1 94 ? 8.312 3.275 -0.677 1.00 84.12 94 ASP A C 1
ATOM 745 O O . ASP A 1 94 ? 8.820 2.363 -1.326 1.00 84.12 94 ASP A O 1
ATOM 749 N N . GLY A 1 95 ? 8.455 4.547 -1.061 1.00 80.12 95 GLY A N 1
ATOM 750 C CA . GLY A 1 95 ? 9.169 4.946 -2.274 1.00 80.12 95 GLY A CA 1
ATOM 751 C C . GLY A 1 95 ? 8.429 4.638 -3.581 1.00 80.12 95 GLY A C 1
ATOM 752 O O . GLY A 1 95 ? 8.932 4.987 -4.647 1.00 80.12 95 GLY A O 1
ATOM 753 N N . VAL A 1 96 ? 7.234 4.048 -3.519 1.00 85.44 96 VAL A N 1
ATOM 754 C CA . VAL A 1 96 ? 6.355 3.802 -4.665 1.00 85.44 96 VAL A CA 1
ATOM 755 C C . VAL A 1 96 ? 5.361 4.951 -4.805 1.00 85.44 96 VAL A C 1
ATOM 757 O O . VAL A 1 96 ? 4.766 5.422 -3.833 1.00 85.44 96 VAL A O 1
ATOM 760 N N . LYS A 1 97 ? 5.168 5.419 -6.037 1.00 87.56 97 LYS A N 1
ATOM 761 C CA . LYS A 1 97 ? 4.231 6.495 -6.354 1.00 87.56 97 LYS A CA 1
ATOM 762 C C . LYS A 1 97 ? 2.787 5.985 -6.387 1.00 87.56 97 LYS A C 1
ATOM 764 O O . LYS A 1 97 ? 2.500 4.968 -7.022 1.00 87.56 97 LYS A O 1
ATOM 769 N N . VAL A 1 98 ? 1.882 6.734 -5.759 1.00 87.25 98 VAL A N 1
ATOM 770 C CA . VAL A 1 98 ? 0.433 6.569 -5.932 1.00 87.25 98 VAL A CA 1
ATOM 771 C C . VAL A 1 98 ? 0.048 7.231 -7.255 1.00 87.25 98 VAL A C 1
ATOM 773 O O . VAL A 1 98 ? 0.302 8.421 -7.452 1.00 87.25 98 VAL A O 1
ATOM 776 N N . THR A 1 99 ? -0.489 6.454 -8.194 1.00 86.94 99 THR A N 1
ATOM 777 C CA . THR A 1 99 ? -0.842 6.938 -9.539 1.00 86.94 99 THR A CA 1
ATOM 778 C C . THR A 1 99 ? -2.257 7.477 -9.591 1.00 86.94 99 THR A C 1
ATOM 780 O O . THR A 1 99 ? -2.481 8.522 -10.194 1.00 86.94 99 THR A O 1
ATOM 783 N N . ASP A 1 100 ? -3.183 6.789 -8.927 1.00 85.31 100 ASP A N 1
ATOM 784 C CA . ASP A 1 100 ? -4.609 7.086 -8.972 1.00 85.31 100 ASP A CA 1
ATOM 785 C C . ASP A 1 100 ? -5.183 6.990 -7.560 1.00 85.31 100 ASP A C 1
ATOM 787 O O . ASP A 1 100 ? -5.159 5.929 -6.936 1.00 85.31 100 ASP A O 1
ATOM 791 N N . CYS A 1 101 ? -5.699 8.097 -7.041 1.00 85.69 101 CYS A N 1
ATOM 792 C CA . CYS A 1 101 ? -6.332 8.115 -5.728 1.00 85.69 101 CYS A CA 1
ATOM 793 C C . CYS A 1 101 ? -7.825 7.773 -5.856 1.00 85.69 101 CYS A C 1
ATOM 795 O O . CYS A 1 101 ? -8.489 8.246 -6.775 1.00 85.69 101 CYS A O 1
ATOM 797 N N . GLU A 1 102 ? -8.352 6.990 -4.915 1.00 85.25 102 GLU A N 1
ATOM 798 C CA . GLU A 1 102 ? -9.777 6.658 -4.774 1.00 85.25 102 GLU A CA 1
ATOM 799 C C . GLU A 1 102 ? -10.425 6.078 -6.042 1.00 85.25 102 GLU A C 1
ATOM 801 O O . GLU A 1 102 ? -11.523 6.462 -6.442 1.00 85.25 102 GLU A O 1
ATOM 806 N N . ILE A 1 103 ? -9.774 5.088 -6.659 1.00 88.19 103 ILE A N 1
ATOM 807 C CA . ILE A 1 103 ? -10.354 4.308 -7.769 1.00 88.19 103 ILE A CA 1
ATOM 808 C C . ILE A 1 103 ? -11.695 3.683 -7.346 1.00 88.19 103 ILE A C 1
ATOM 810 O O . ILE A 1 103 ? -12.618 3.541 -8.149 1.00 88.19 103 ILE A O 1
ATOM 814 N N . TYR A 1 104 ? -11.798 3.306 -6.072 1.00 86.19 104 TYR A N 1
ATOM 815 C CA . TYR A 1 104 ? -13.025 2.841 -5.444 1.00 86.19 104 TYR A CA 1
ATOM 816 C C . TYR A 1 104 ? -13.091 3.360 -4.009 1.00 86.19 104 TYR A C 1
ATOM 818 O O . TYR A 1 104 ? -12.079 3.365 -3.309 1.00 86.19 104 TYR A O 1
ATOM 826 N N . ASN A 1 105 ? -14.273 3.785 -3.572 1.00 87.19 105 ASN A N 1
ATOM 827 C CA . ASN A 1 105 ? -14.517 4.250 -2.212 1.00 87.19 105 ASN A CA 1
ATOM 828 C C . ASN A 1 105 ? -16.003 4.067 -1.876 1.00 87.19 105 ASN A C 1
ATOM 830 O O . ASN A 1 105 ? -16.856 4.756 -2.435 1.00 87.19 105 ASN A O 1
ATOM 834 N N . ASP A 1 106 ? -16.317 3.141 -0.973 1.00 83.12 106 ASP A N 1
ATOM 835 C CA . ASP A 1 106 ? -17.668 2.956 -0.418 1.00 83.12 106 ASP A CA 1
ATOM 836 C C . ASP A 1 106 ? -17.763 3.348 1.070 1.00 83.12 106 ASP A C 1
ATOM 838 O O . ASP A 1 106 ? -18.775 3.106 1.727 1.00 83.12 106 ASP A O 1
ATOM 842 N N . GLY A 1 107 ? -16.708 3.974 1.604 1.00 80.50 107 GLY A N 1
ATOM 843 C CA . GLY A 1 107 ? -16.571 4.343 3.013 1.00 80.50 107 GLY A CA 1
ATOM 844 C C . GLY A 1 107 ? -16.044 3.226 3.924 1.00 80.50 107 GLY A C 1
ATOM 845 O O . GLY A 1 107 ? -15.519 3.528 5.000 1.00 80.50 107 GLY A O 1
ATOM 846 N N . CYS A 1 108 ? -16.113 1.963 3.497 1.00 82.62 108 CYS A N 1
ATOM 847 C CA . CYS A 1 108 ? -15.584 0.800 4.217 1.00 82.62 108 CYS A CA 1
ATOM 848 C C . CYS A 1 108 ? -14.303 0.263 3.568 1.00 82.62 108 CYS A C 1
ATOM 850 O O . CYS A 1 108 ? -13.352 -0.082 4.269 1.00 82.62 108 CYS A O 1
ATOM 852 N N . VAL A 1 109 ? -14.261 0.237 2.240 1.00 85.00 109 VAL A N 1
ATOM 853 C CA . VAL A 1 109 ? -13.135 -0.178 1.414 1.00 85.00 109 VAL A CA 1
ATOM 854 C C . VAL A 1 109 ? -12.767 0.972 0.487 1.00 85.00 109 VAL A C 1
ATOM 856 O O . VAL A 1 109 ? -13.590 1.484 -0.275 1.00 85.00 109 VAL A O 1
ATOM 859 N N . ILE A 1 110 ? -11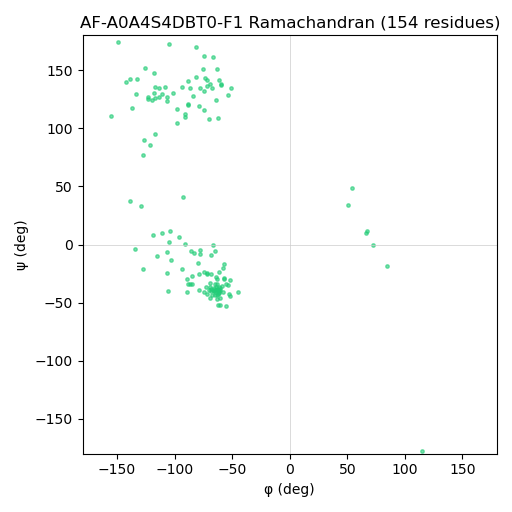.501 1.367 0.547 1.00 89.00 110 ILE A N 1
ATOM 860 C CA . ILE A 1 110 ? -10.911 2.385 -0.318 1.00 89.00 110 ILE A CA 1
ATOM 861 C C . ILE A 1 110 ? -9.823 1.719 -1.151 1.00 89.00 110 ILE A C 1
ATOM 863 O O . ILE A 1 110 ? -9.034 0.935 -0.630 1.00 89.00 110 ILE A O 1
ATOM 867 N N . VAL A 1 111 ? -9.772 2.013 -2.446 1.00 90.50 111 VAL A N 1
ATOM 868 C CA . VAL A 1 111 ? -8.773 1.463 -3.365 1.00 90.50 111 VAL A CA 1
ATOM 869 C C . VAL A 1 111 ? -8.008 2.596 -4.032 1.00 90.50 111 VAL A C 1
ATOM 871 O O . VAL A 1 111 ? -8.613 3.468 -4.653 1.00 90.50 111 VAL A O 1
ATOM 874 N N . HIS A 1 112 ? -6.680 2.539 -3.958 1.00 90.31 112 HIS A N 1
ATOM 875 C CA . HIS A 1 112 ? -5.765 3.437 -4.670 1.00 90.31 112 HIS A CA 1
ATOM 876 C C . HIS A 1 112 ? -4.895 2.648 -5.642 1.00 90.31 112 HIS A C 1
ATOM 878 O O . HIS A 1 112 ? -4.540 1.503 -5.373 1.00 90.31 112 HIS A O 1
ATOM 884 N N . GLY A 1 113 ? -4.529 3.266 -6.756 1.00 90.38 113 GLY A N 1
ATOM 885 C CA . GLY A 1 113 ? -3.577 2.746 -7.728 1.00 90.38 113 GLY A CA 1
ATOM 886 C C . GLY A 1 113 ? -2.148 3.116 -7.357 1.00 90.38 113 GLY A C 1
ATOM 887 O O . GLY A 1 113 ? -1.867 4.267 -7.021 1.00 90.38 113 GLY A O 1
ATOM 888 N N . VAL A 1 114 ? -1.235 2.152 -7.439 1.00 90.12 114 VAL A N 1
ATOM 889 C CA . VAL A 1 114 ? 0.203 2.358 -7.231 1.00 90.12 114 VAL A CA 1
ATOM 890 C C . VAL A 1 114 ? 1.007 1.855 -8.419 1.00 90.12 114 VAL A C 1
ATOM 892 O O . VAL A 1 114 ? 0.602 0.942 -9.143 1.00 90.12 114 VAL A O 1
ATOM 895 N N . GLU A 1 115 ? 2.165 2.471 -8.628 1.00 88.81 115 GLU A N 1
ATOM 896 C CA . GLU A 1 115 ? 2.999 2.177 -9.788 1.00 88.81 115 GLU A CA 1
ATOM 897 C C . GLU A 1 115 ? 3.634 0.778 -9.751 1.00 88.81 115 GLU A C 1
ATOM 899 O O . GLU A 1 115 ? 3.733 0.138 -10.800 1.00 88.81 115 GLU A O 1
ATOM 904 N N . ASP A 1 116 ? 4.032 0.303 -8.567 1.00 88.62 116 ASP A N 1
ATOM 905 C CA . ASP A 1 116 ? 4.729 -0.973 -8.373 1.00 88.62 116 ASP A CA 1
ATOM 906 C C . ASP A 1 116 ? 4.392 -1.610 -7.005 1.00 88.62 116 ASP A C 1
ATOM 908 O O . ASP A 1 116 ? 3.666 -1.033 -6.193 1.00 88.62 116 ASP A O 1
ATOM 912 N N . PHE A 1 117 ? 4.867 -2.831 -6.761 1.00 88.50 117 PHE A N 1
ATOM 913 C CA . PHE A 1 117 ? 4.689 -3.527 -5.491 1.00 88.50 117 PHE A CA 1
ATOM 914 C C . PHE A 1 117 ? 5.535 -2.912 -4.378 1.00 88.50 117 PHE A C 1
ATOM 916 O O . PHE A 1 117 ? 6.704 -2.579 -4.582 1.00 88.50 117 PHE A O 1
ATOM 923 N N . PHE A 1 118 ? 4.976 -2.849 -3.171 1.00 87.94 118 PHE A N 1
ATOM 924 C CA . PHE A 1 118 ? 5.733 -2.505 -1.976 1.00 87.94 118 PHE A CA 1
ATOM 925 C C . PHE A 1 118 ? 6.658 -3.664 -1.587 1.00 87.94 118 PHE A C 1
ATOM 927 O O . PHE A 1 118 ? 6.261 -4.834 -1.597 1.00 87.94 118 PHE A O 1
ATOM 934 N N . ASP A 1 119 ? 7.899 -3.345 -1.223 1.00 85.75 119 ASP A N 1
ATOM 935 C CA . ASP A 1 119 ? 8.882 -4.328 -0.762 1.00 85.75 119 ASP A CA 1
ATOM 936 C C . ASP A 1 119 ? 8.900 -4.327 0.777 1.00 85.75 119 ASP A C 1
ATOM 938 O O . ASP A 1 119 ? 9.295 -3.323 1.362 1.00 85.75 119 ASP A O 1
ATOM 942 N N . PRO A 1 120 ? 8.548 -5.425 1.474 1.00 83.25 120 PRO A N 1
ATOM 943 C CA . PRO A 1 120 ? 8.647 -5.491 2.936 1.00 83.25 120 PRO A CA 1
ATOM 944 C C . PRO A 1 120 ? 10.064 -5.239 3.475 1.00 83.25 120 PRO A C 1
ATOM 946 O O . PRO A 1 120 ? 10.238 -4.910 4.650 1.00 83.25 120 PRO A O 1
ATOM 949 N N . ALA A 1 121 ? 11.096 -5.399 2.636 1.00 81.69 121 ALA A N 1
ATOM 950 C CA . ALA A 1 121 ? 12.470 -5.052 2.978 1.00 81.69 121 ALA A CA 1
ATOM 951 C C . ALA A 1 121 ? 12.752 -3.542 2.894 1.00 81.69 121 ALA A C 1
ATOM 953 O O . ALA A 1 121 ? 13.825 -3.114 3.320 1.00 81.69 121 ALA A O 1
ATOM 954 N N . PHE A 1 122 ? 11.826 -2.724 2.382 1.00 78.94 122 PHE A N 1
ATOM 955 C CA . PHE A 1 122 ? 11.985 -1.275 2.243 1.00 78.94 122 PHE A CA 1
ATOM 956 C C . PHE A 1 122 ? 12.399 -0.625 3.564 1.00 78.94 122 PHE A C 1
ATOM 958 O O . PHE A 1 122 ? 13.345 0.161 3.617 1.00 78.94 122 PHE A O 1
ATOM 965 N N . GLN A 1 123 ? 11.782 -1.047 4.666 1.00 71.38 123 GLN A N 1
ATOM 966 C CA . GLN A 1 123 ? 12.120 -0.538 5.988 1.00 71.38 123 GLN A CA 1
ATOM 967 C C . GLN A 1 123 ? 13.547 -0.916 6.423 1.00 71.38 123 GLN A C 1
ATOM 969 O O . GLN A 1 123 ? 14.249 -0.097 7.017 1.00 71.38 123 GLN A O 1
ATOM 974 N N . ALA A 1 124 ? 14.015 -2.122 6.084 1.00 71.44 124 ALA A N 1
ATOM 975 C CA . ALA A 1 124 ? 15.401 -2.522 6.326 1.00 71.44 124 ALA A CA 1
ATOM 976 C C . ALA A 1 124 ? 16.379 -1.660 5.508 1.00 71.44 124 ALA A C 1
ATOM 978 O O . ALA A 1 124 ? 17.407 -1.237 6.034 1.00 71.44 124 ALA A O 1
ATOM 979 N N . PHE A 1 125 ? 16.035 -1.331 4.257 1.00 68.62 125 PHE A N 1
ATOM 980 C CA . PHE A 1 125 ? 16.821 -0.408 3.435 1.00 68.62 125 PHE A CA 1
ATOM 981 C C . PHE A 1 125 ? 16.845 1.017 4.002 1.00 68.62 125 PHE A C 1
ATOM 983 O O . PHE A 1 125 ? 17.915 1.624 4.031 1.00 68.62 125 PHE A O 1
ATOM 990 N N . LEU A 1 126 ? 15.720 1.536 4.507 1.00 68.62 126 LEU A N 1
ATOM 991 C CA . LEU A 1 126 ? 15.672 2.853 5.153 1.00 68.62 126 LEU A CA 1
ATOM 992 C C . LEU A 1 126 ? 16.579 2.927 6.387 1.00 68.62 126 LEU A C 1
ATOM 994 O O . LEU A 1 126 ? 17.350 3.876 6.520 1.00 68.62 126 LEU A O 1
ATOM 998 N N . TYR A 1 127 ? 16.538 1.922 7.268 1.00 63.34 127 TYR A N 1
ATOM 999 C CA . TYR A 1 127 ? 17.397 1.894 8.457 1.00 63.34 127 TYR A CA 1
ATOM 1000 C C . TYR A 1 127 ? 18.884 1.775 8.102 1.00 63.34 127 TYR A C 1
ATOM 1002 O O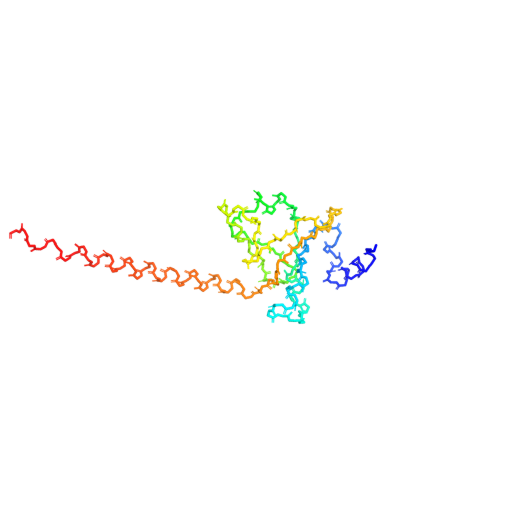 . TYR A 1 127 ? 19.708 2.471 8.694 1.00 63.34 127 TYR A O 1
ATOM 1010 N N . LEU A 1 128 ? 19.230 0.957 7.102 1.00 70.75 128 LEU A N 1
ATOM 1011 C CA . LEU A 1 128 ? 20.602 0.866 6.594 1.00 70.75 128 LEU A CA 1
ATOM 1012 C C . LEU A 1 128 ? 21.078 2.197 6.003 1.00 70.75 128 LEU A C 1
ATOM 1014 O O . LEU A 1 128 ? 22.228 2.590 6.202 1.00 70.75 128 LEU A O 1
ATOM 1018 N N . TRP A 1 129 ? 20.204 2.910 5.291 1.00 65.56 129 TRP A N 1
ATOM 1019 C CA . TRP A 1 129 ? 20.540 4.210 4.724 1.00 65.56 129 TRP A CA 1
ATOM 1020 C C . TRP A 1 129 ? 20.690 5.289 5.799 1.00 65.56 129 TRP A C 1
ATOM 1022 O O . TRP A 1 129 ? 21.622 6.092 5.724 1.00 65.56 129 TRP A O 1
ATOM 1032 N N . TYR A 1 130 ? 19.841 5.276 6.829 1.00 61.78 130 TYR A N 1
ATOM 1033 C CA . TYR A 1 130 ? 19.971 6.176 7.970 1.00 61.78 130 TYR A CA 1
ATOM 1034 C C . TYR A 1 130 ? 21.311 5.962 8.682 1.00 61.78 130 TYR A C 1
ATOM 1036 O O . TYR A 1 130 ? 22.082 6.913 8.804 1.00 61.78 130 TYR A O 1
ATOM 1044 N N . ASP A 1 131 ? 21.651 4.723 9.042 1.00 64.38 131 ASP A N 1
ATOM 1045 C CA . ASP A 1 131 ? 22.916 4.393 9.714 1.00 64.38 131 ASP A CA 1
ATOM 1046 C C . ASP A 1 131 ? 24.143 4.752 8.850 1.00 64.38 131 ASP A C 1
ATOM 1048 O O . ASP A 1 131 ? 25.107 5.377 9.305 1.00 64.38 131 ASP A O 1
ATOM 1052 N N . TYR A 1 132 ? 24.068 4.488 7.541 1.00 70.62 132 TYR A N 1
ATOM 1053 C CA . TYR A 1 132 ? 25.087 4.923 6.584 1.00 70.62 132 TYR A CA 1
ATOM 1054 C C . TYR A 1 132 ? 25.226 6.455 6.510 1.00 70.62 132 TYR A C 1
ATOM 1056 O O . TYR A 1 132 ? 26.332 6.997 6.436 1.00 70.62 132 TYR A O 1
ATOM 1064 N N . SER A 1 133 ? 24.112 7.186 6.523 1.00 66.06 133 SER A N 1
ATOM 1065 C CA . SER A 1 133 ? 24.132 8.649 6.463 1.00 66.06 133 SER A CA 1
ATOM 1066 C C . SER A 1 133 ? 24.708 9.256 7.746 1.00 66.06 133 SER A C 1
ATOM 1068 O O . SER A 1 133 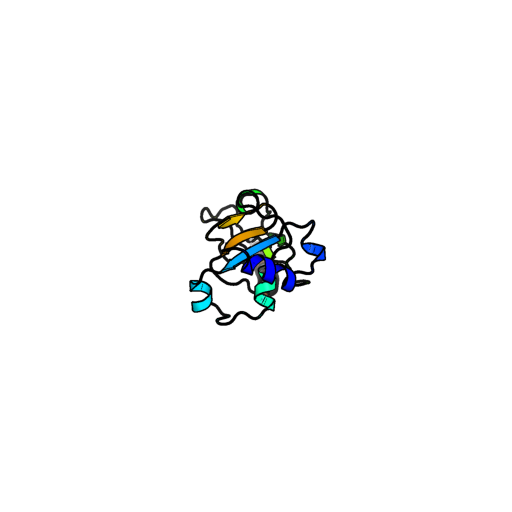? 25.534 10.165 7.669 1.00 66.06 133 SER A O 1
ATOM 1070 N N . VAL A 1 134 ? 24.363 8.702 8.912 1.00 70.69 134 VAL A N 1
ATOM 1071 C CA . VAL A 1 134 ? 24.883 9.108 10.224 1.00 70.69 134 VAL A CA 1
ATOM 1072 C C . VAL A 1 134 ? 26.391 8.888 10.277 1.00 70.69 134 VAL A C 1
ATOM 1074 O O . VAL A 1 134 ? 27.139 9.836 10.517 1.00 70.69 134 VAL A O 1
ATOM 1077 N N . THR A 1 135 ? 26.864 7.688 9.937 1.00 68.31 135 THR A N 1
ATOM 1078 C CA . THR A 1 135 ? 28.301 7.360 9.923 1.00 68.31 135 THR A CA 1
ATOM 1079 C C . THR A 1 135 ? 29.100 8.224 8.939 1.00 68.31 135 THR A C 1
ATOM 1081 O O . THR A 1 135 ? 30.218 8.659 9.244 1.00 68.31 135 THR A O 1
ATOM 1084 N N . LYS A 1 136 ? 28.531 8.566 7.775 1.00 70.31 136 LYS A N 1
ATOM 1085 C CA . LYS A 1 136 ? 29.143 9.498 6.809 1.00 70.31 136 LYS A CA 1
ATOM 1086 C C . LYS A 1 136 ? 29.191 10.941 7.321 1.00 70.31 136 LYS A C 1
ATOM 1088 O O . LYS A 1 136 ? 30.161 11.663 7.076 1.00 70.31 136 LYS A O 1
ATOM 1093 N N . ASN A 1 137 ? 28.154 11.380 8.026 1.00 63.41 137 ASN A N 1
ATOM 1094 C CA . ASN A 1 137 ? 28.082 12.724 8.593 1.00 63.41 137 ASN A CA 1
ATOM 1095 C C . ASN A 1 137 ? 29.030 12.870 9.794 1.00 63.41 137 ASN A C 1
ATOM 1097 O O . ASN A 1 137 ? 29.700 13.895 9.924 1.00 63.41 137 ASN A O 1
ATOM 1101 N N . GLU A 1 138 ? 29.176 11.825 10.611 1.00 61.34 138 GLU A N 1
ATOM 1102 C CA . GLU A 1 138 ? 30.160 11.762 11.695 1.00 61.34 138 GLU A CA 1
ATOM 1103 C C . GLU A 1 138 ? 31.602 11.782 11.180 1.00 61.34 138 GLU A C 1
ATOM 1105 O O . GLU A 1 138 ? 32.440 12.515 11.708 1.00 61.34 138 GLU A O 1
ATOM 1110 N N . SER A 1 139 ? 31.902 11.026 10.121 1.00 61.25 139 SER A N 1
ATOM 1111 C CA . SER A 1 139 ? 33.239 11.024 9.514 1.00 61.25 139 SER A CA 1
ATOM 1112 C C . SER A 1 139 ? 33.584 12.373 8.868 1.00 61.25 139 SER A C 1
ATOM 1114 O O . SER A 1 139 ? 34.693 12.870 9.063 1.00 61.25 139 SER A O 1
ATOM 1116 N N . LYS A 1 140 ? 32.628 13.045 8.211 1.00 59.16 140 LYS A N 1
ATOM 1117 C CA . LYS A 1 140 ? 32.802 14.432 7.728 1.00 59.16 140 LYS A CA 1
ATOM 1118 C C . LYS A 1 140 ? 32.981 15.452 8.859 1.00 59.16 140 LYS A C 1
ATOM 1120 O O . LYS A 1 140 ? 33.795 16.363 8.732 1.00 59.16 140 LYS A O 1
ATOM 1125 N N . SER A 1 141 ? 32.248 15.298 9.961 1.00 56.84 141 SER A N 1
ATOM 1126 C CA . SER A 1 141 ? 32.347 16.142 11.163 1.00 56.84 141 SER A CA 1
ATOM 1127 C C . SER A 1 141 ? 33.733 16.070 11.816 1.00 56.84 141 SER A C 1
ATOM 1129 O O . SER A 1 141 ? 34.276 17.097 12.228 1.00 56.84 141 SER A O 1
ATOM 1131 N N . ARG A 1 142 ? 34.344 14.877 11.855 1.00 54.34 142 ARG A N 1
ATOM 1132 C CA . ARG A 1 142 ? 35.708 14.680 12.377 1.00 54.34 142 ARG A CA 1
ATOM 1133 C C . ARG A 1 142 ? 36.761 15.322 11.464 1.00 54.34 142 ARG A C 1
ATOM 1135 O O . ARG A 1 142 ? 37.554 16.129 11.930 1.00 54.34 142 ARG A O 1
ATOM 1142 N N . ILE A 1 143 ? 36.664 15.108 10.150 1.00 55.34 143 ILE A N 1
ATOM 1143 C CA . ILE A 1 143 ? 37.587 15.692 9.154 1.00 55.34 143 ILE A CA 1
ATOM 1144 C C . ILE A 1 143 ? 37.519 17.235 9.123 1.00 55.34 143 ILE A C 1
ATOM 1146 O O . ILE A 1 143 ? 38.536 17.909 8.940 1.00 55.34 143 ILE A O 1
ATOM 1150 N N . GLY A 1 144 ? 36.341 17.822 9.362 1.00 48.34 144 GLY A N 1
ATOM 1151 C CA . GLY A 1 144 ? 36.163 19.276 9.453 1.00 48.34 144 GLY A CA 1
ATOM 1152 C C . GLY A 1 144 ? 36.746 19.922 10.719 1.00 48.34 144 GLY A C 1
ATOM 1153 O O . GLY A 1 144 ? 37.077 21.106 10.689 1.00 48.34 144 GLY A O 1
ATOM 1154 N N . LYS A 1 145 ? 36.907 19.174 11.819 1.00 50.00 145 LYS A N 1
ATOM 1155 C CA . LYS A 1 145 ? 37.506 19.686 13.068 1.00 50.00 145 LYS A CA 1
ATOM 1156 C C . LYS A 1 145 ? 39.031 19.624 13.063 1.00 50.00 145 LYS A C 1
ATOM 1158 O O . LYS A 1 145 ? 39.669 20.551 13.560 1.00 50.00 145 LYS A O 1
ATOM 1163 N N . ASP A 1 146 ? 39.605 18.612 12.423 1.00 52.44 146 ASP A N 1
ATOM 1164 C CA . ASP A 1 146 ? 41.061 18.436 12.343 1.00 52.44 146 ASP A CA 1
ATOM 1165 C C . ASP A 1 146 ? 41.717 19.480 11.415 1.00 52.44 146 ASP A C 1
ATOM 1167 O O . ASP A 1 146 ? 42.865 19.879 11.605 1.00 52.44 146 ASP A O 1
ATOM 1171 N N . SER A 1 147 ? 40.949 20.007 10.455 1.00 49.38 147 SER A N 1
ATOM 1172 C CA . SER A 1 147 ? 41.403 21.022 9.492 1.00 49.38 147 SER A CA 1
ATOM 1173 C C . SER A 1 147 ? 41.547 22.431 10.093 1.00 49.38 147 SER A C 1
ATOM 1175 O O . SER A 1 147 ? 42.301 23.248 9.568 1.00 49.38 147 SER A O 1
ATOM 1177 N N . ILE A 1 148 ? 40.842 22.738 11.192 1.00 50.12 148 ILE A N 1
ATOM 1178 C CA . ILE A 1 148 ? 40.816 24.086 11.797 1.00 50.12 148 ILE A CA 1
ATOM 1179 C C . ILE A 1 148 ? 41.877 24.228 12.905 1.00 50.12 148 ILE A C 1
ATOM 1181 O O . ILE A 1 148 ? 42.328 25.336 13.188 1.00 50.12 148 ILE A O 1
ATOM 1185 N N . GLN A 1 149 ? 42.358 23.125 13.489 1.00 45.78 149 GLN A N 1
ATOM 1186 C CA . GLN A 1 149 ? 43.404 23.178 14.523 1.00 45.78 149 GLN A CA 1
ATOM 1187 C C . GLN A 1 149 ? 44.841 23.266 13.975 1.00 45.78 149 GLN A C 1
ATOM 1189 O O . GLN A 1 149 ? 45.765 23.519 14.742 1.00 45.78 149 GLN A O 1
ATOM 1194 N N . SER A 1 150 ? 45.048 23.146 12.658 1.00 49.72 150 SER A N 1
ATOM 1195 C CA . SER A 1 150 ? 46.387 23.206 12.044 1.00 49.72 150 SER A CA 1
ATOM 1196 C C . SER A 1 150 ? 46.894 24.627 11.719 1.00 49.72 150 SER A C 1
ATOM 1198 O O . SER A 1 150 ? 48.042 24.761 11.304 1.00 49.72 150 SER A O 1
ATOM 1200 N N . TRP A 1 151 ? 46.090 25.689 11.886 1.00 50.66 151 TRP A N 1
ATOM 1201 C CA . TRP A 1 151 ? 46.449 27.061 11.457 1.00 50.66 151 TRP A CA 1
ATOM 1202 C C . TRP A 1 151 ? 46.530 28.106 12.587 1.00 50.66 151 TRP A C 1
ATOM 1204 O O . TRP A 1 151 ? 46.720 29.287 12.314 1.00 50.66 151 TRP A O 1
ATOM 1214 N N . VAL A 1 152 ? 46.451 27.702 13.860 1.00 50.22 152 VAL A N 1
ATOM 1215 C CA . VAL A 1 152 ? 46.532 28.636 15.011 1.00 50.22 152 VAL A CA 1
ATOM 1216 C C . VAL A 1 152 ? 47.957 28.727 15.605 1.00 50.22 152 VAL A C 1
ATOM 1218 O O . VAL A 1 152 ? 48.179 29.396 16.605 1.00 50.22 152 VAL A O 1
ATOM 1221 N N . GLY A 1 153 ? 48.961 28.095 14.980 1.00 53.16 153 GLY A N 1
ATOM 1222 C CA . GLY A 1 153 ? 50.328 27.987 15.522 1.00 53.16 153 GLY A CA 1
ATOM 1223 C C . GLY A 1 153 ? 51.425 28.873 14.908 1.00 53.16 153 GLY A C 1
ATOM 1224 O O . GLY A 1 153 ? 52.569 28.731 15.319 1.00 53.16 153 GLY A O 1
ATOM 1225 N N . TYR A 1 154 ? 51.137 29.751 13.936 1.00 51.06 154 TYR A N 1
ATOM 1226 C CA . TYR A 1 154 ? 52.183 30.467 13.169 1.00 51.06 154 TYR A C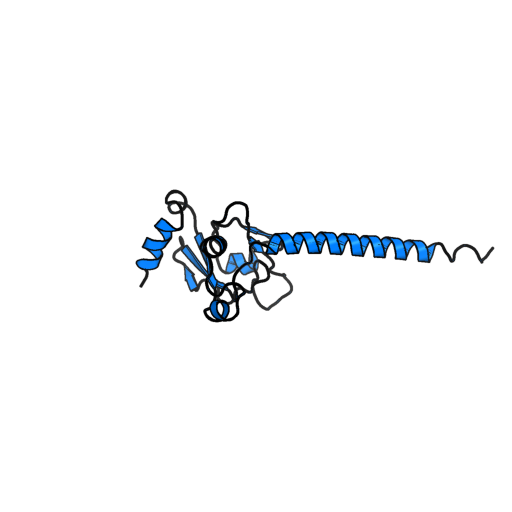A 1
ATOM 1227 C C . TYR A 1 154 ? 52.015 31.999 13.091 1.00 51.06 154 TYR A C 1
ATOM 1229 O O . TYR A 1 154 ? 52.376 32.604 12.085 1.00 51.06 154 TYR A O 1
ATOM 1237 N N . LEU A 1 155 ? 51.482 32.650 14.133 1.00 49.12 155 LEU A N 1
ATOM 1238 C CA . LEU A 1 155 ? 51.428 34.126 14.220 1.00 49.12 155 LEU A CA 1
ATOM 1239 C C . LEU A 1 155 ? 51.757 34.685 15.623 1.00 49.12 155 LEU A C 1
ATOM 1241 O O . LEU A 1 155 ? 51.167 35.675 16.050 1.00 49.12 155 LEU A O 1
ATOM 1245 N N . GLY A 1 156 ? 52.704 34.073 16.337 1.00 41.25 156 GLY A N 1
ATOM 1246 C CA . GLY A 1 156 ? 53.250 34.599 17.597 1.00 41.25 156 GLY A CA 1
ATOM 1247 C C . GLY A 1 156 ? 54.760 34.706 17.544 1.00 41.25 156 GLY A C 1
ATOM 1248 O O . GLY A 1 156 ? 55.378 33.664 17.236 1.00 41.25 156 GLY A O 1
#

Radius of gyration: 21.58 Å; Cα contacts (8 Å, |Δi|>4): 216; chains: 1; bounding box: 72×50×34 Å

Mean predicted aligned error: 12.77 Å

Nearest PDB structures (foldseek):
  7ezx-assembly1_bP  TM=6.194E-01  e=1.601E-04  Porphyridium purpureum
  8c18-assembly1_A  TM=5.642E-01  e=1.085E-04  Coelastrella astaxanthina
  7ezx-assembly1_k6  TM=6.758E-01  e=1.049E-03  Porphyridium purpureum

pLDDT: mean 72.6, std 13.51, range [41.25, 91.38]